Protein AF-A0A7Z8L4L1-F1 (afdb_monomer_lite)

Radius of gyration: 17.33 Å; chains: 1; bounding box: 32×32×70 Å

Secondary structure (DSSP, 8-state):
----TTHHHHHHHHHT-S---HHHHHHHHHHHHHTT-HHHHHHHHHHHHTTHHHHHHS---HHHHHHHHHHHHHTTSS-HHHHHHHHHT-SS-HHHHHHHHHHHHHTT-HHHHHHHHHHTTSTTSS-HHHHHHHHHHTT-SPP----------

pLDDT: mean 84.89, std 15.74, range [33.78, 97.69]

Foldseek 3Di:
DPPDPCLVVLLVVLVVDPDDDLLSLLSNLLSCVLVVNNVSNVVSLVVLLVCVVVVVPDPDDPSSLLSNLLSCVLVVNDDLCVNVPVQLPDDLPLVSLLSQLSSCVSSVNLVSNLVSLVSCCDPPNVCNVVSQVSCVVSVNHDDPPPPDDPPDD

Sequence (153 aa):
MFGLGARDAILRWLEARSDLSPALRLVRGALARHQGREDIAQRDFQACFQMMDILETERTSTETTVTARLAFFALDYLPWEVVWQPIQRLVGEECYRALAAMVAECLGRPVESAEAYRSLGQIGSGFVALGQRGLQRLGLGEEDTPPSEPLNL

Structure (mmCIF, N/CA/C/O backbone):
data_AF-A0A7Z8L4L1-F1
#
_entry.id   AF-A0A7Z8L4L1-F1
#
loop_
_atom_site.group_PDB
_atom_site.id
_atom_site.type_symbol
_atom_site.label_atom_id
_atom_site.label_alt_id
_atom_site.label_comp_id
_atom_site.label_asym_id
_atom_site.label_entity_id
_atom_site.label_seq_id
_atom_site.pdbx_PDB_ins_code
_atom_site.Cartn_x
_atom_site.Cartn_y
_atom_site.Cartn_z
_atom_site.occupancy
_atom_site.B_iso_or_equiv
_atom_site.auth_seq_id
_atom_site.auth_comp_id
_atom_site.auth_asym_id
_atom_site.auth_atom_id
_atom_site.pdbx_PDB_model_num
ATOM 1 N N . MET A 1 1 ? -10.850 -14.416 -17.232 1.00 33.78 1 MET A N 1
ATOM 2 C CA . MET A 1 1 ? -10.846 -14.008 -15.809 1.00 33.78 1 MET A CA 1
ATOM 3 C C . MET A 1 1 ? -9.585 -14.567 -15.147 1.00 33.78 1 MET A C 1
ATOM 5 O O . MET A 1 1 ? -9.642 -15.587 -14.481 1.00 33.78 1 MET A O 1
ATOM 9 N N . PHE A 1 2 ? -8.419 -13.964 -15.398 1.00 34.38 2 PHE A N 1
ATOM 10 C CA . PHE A 1 2 ? -7.134 -14.406 -14.831 1.00 34.38 2 PHE A CA 1
ATOM 11 C C . PHE A 1 2 ? -6.729 -13.451 -13.699 1.00 34.38 2 PHE A C 1
ATOM 13 O O . PHE A 1 2 ? -5.827 -12.634 -13.843 1.00 34.38 2 PHE A O 1
ATOM 20 N N . GLY A 1 3 ? -7.471 -13.489 -12.591 1.00 43.66 3 GLY A N 1
ATOM 21 C CA . GLY A 1 3 ? -7.260 -12.620 -11.432 1.00 43.66 3 GLY A CA 1
ATOM 22 C C . GLY A 1 3 ? -6.819 -13.431 -10.217 1.00 43.66 3 GLY A C 1
ATOM 23 O O . GLY A 1 3 ? -7.646 -14.059 -9.578 1.00 43.66 3 GLY A O 1
ATOM 24 N N . LEU A 1 4 ? -5.511 -13.448 -9.942 1.00 54.28 4 LEU A N 1
ATOM 25 C CA . LEU A 1 4 ? -4.858 -13.879 -8.693 1.00 54.28 4 LEU A CA 1
ATOM 26 C C . LEU A 1 4 ? -5.527 -15.014 -7.883 1.00 54.28 4 LEU A C 1
ATOM 28 O O . LEU A 1 4 ? -6.000 -14.793 -6.770 1.00 54.28 4 LEU A O 1
ATOM 32 N N . GLY A 1 5 ? -5.404 -16.263 -8.344 1.00 58.19 5 GLY A N 1
ATOM 33 C CA . GLY A 1 5 ? -5.775 -17.444 -7.539 1.00 58.19 5 GLY A CA 1
ATOM 34 C C . GLY A 1 5 ? -5.025 -17.574 -6.198 1.00 58.19 5 GLY A C 1
ATOM 35 O O . GLY A 1 5 ? -5.399 -18.379 -5.354 1.00 58.19 5 GLY A O 1
ATOM 36 N N . ALA A 1 6 ? -3.981 -16.767 -5.971 1.00 73.00 6 ALA A N 1
ATOM 37 C CA . ALA A 1 6 ? -3.222 -16.744 -4.725 1.00 73.00 6 ALA A CA 1
ATOM 38 C C . ALA A 1 6 ? -3.718 -15.713 -3.691 1.00 73.00 6 ALA A C 1
ATOM 40 O O . ALA A 1 6 ? -3.271 -15.794 -2.552 1.00 73.00 6 ALA A O 1
ATOM 41 N N . ARG A 1 7 ? -4.617 -14.765 -4.022 1.00 81.81 7 ARG A N 1
ATOM 42 C CA . ARG A 1 7 ? -5.065 -13.715 -3.071 1.00 81.81 7 ARG A CA 1
ATOM 43 C C . ARG A 1 7 ? -5.657 -14.313 -1.792 1.00 81.81 7 ARG A C 1
ATOM 45 O O . ARG A 1 7 ? -5.235 -13.942 -0.701 1.00 81.81 7 ARG A O 1
ATOM 52 N N . ASP A 1 8 ? -6.537 -15.301 -1.929 1.00 84.00 8 ASP A N 1
ATOM 53 C CA . ASP A 1 8 ? -7.152 -16.002 -0.792 1.00 84.00 8 ASP A CA 1
ATOM 54 C C . ASP A 1 8 ? -6.135 -16.815 0.013 1.00 84.00 8 ASP A C 1
ATOM 56 O O . ASP A 1 8 ? -6.234 -16.941 1.233 1.00 84.00 8 ASP A O 1
ATOM 60 N N . ALA A 1 9 ? -5.147 -17.403 -0.664 1.00 86.19 9 ALA A N 1
ATOM 61 C CA . ALA A 1 9 ? -4.074 -18.136 -0.001 1.00 86.19 9 ALA A CA 1
ATOM 62 C C . ALA A 1 9 ? -3.162 -17.187 0.792 1.00 86.19 9 ALA A C 1
ATOM 64 O O . ALA A 1 9 ? -2.823 -17.482 1.935 1.00 86.19 9 ALA A O 1
ATOM 65 N N . ILE A 1 10 ? -2.824 -16.030 0.216 1.00 88.56 10 ILE A N 1
ATOM 66 C CA . ILE A 1 10 ? -2.016 -14.989 0.857 1.00 88.56 10 ILE A CA 1
ATOM 67 C C . ILE A 1 10 ? -2.765 -14.397 2.048 1.00 88.56 10 ILE A C 1
ATOM 69 O O . ILE A 1 10 ? -2.175 -14.278 3.117 1.00 88.56 10 ILE A O 1
ATOM 73 N N . LEU A 1 11 ? -4.055 -14.074 1.904 1.00 89.88 11 LEU A N 1
ATOM 74 C CA . LEU A 1 11 ? -4.840 -13.541 3.014 1.00 89.88 11 LEU A CA 1
ATOM 75 C C . LEU A 1 11 ? -4.890 -14.538 4.175 1.00 89.88 11 LEU A C 1
ATOM 77 O O . LEU A 1 11 ? -4.536 -14.176 5.292 1.00 89.88 11 LEU A O 1
ATOM 81 N N . ARG A 1 12 ? -5.223 -15.808 3.907 1.00 89.38 12 ARG A N 1
ATOM 82 C CA . ARG A 1 12 ? -5.230 -16.857 4.942 1.00 89.38 12 ARG A CA 1
ATOM 83 C C . ARG A 1 12 ? -3.868 -17.026 5.609 1.00 89.38 12 ARG A C 1
ATOM 85 O O . ARG A 1 12 ? -3.794 -17.195 6.823 1.00 89.38 12 ARG A O 1
ATOM 92 N N . TRP A 1 13 ? -2.788 -16.960 4.833 1.00 92.88 13 TRP A N 1
ATOM 93 C CA . TRP A 1 13 ? -1.433 -17.005 5.376 1.00 92.88 13 TRP A CA 1
ATOM 94 C C . TRP A 1 13 ? -1.136 -15.805 6.289 1.00 92.88 13 TRP A C 1
ATOM 96 O O . TRP A 1 13 ? -0.568 -15.991 7.362 1.00 92.88 13 TRP A O 1
ATOM 106 N N . LEU A 1 14 ? -1.553 -14.593 5.913 1.00 92.94 14 LEU A N 1
ATOM 107 C CA . LEU A 1 14 ? -1.396 -13.386 6.734 1.00 92.94 14 LEU A CA 1
ATOM 108 C C . LEU A 1 14 ? -2.246 -13.430 8.013 1.00 92.94 14 LEU A C 1
ATOM 110 O O . LEU A 1 14 ? -1.824 -12.922 9.048 1.00 92.94 14 LEU A O 1
ATOM 114 N N . GLU A 1 15 ? -3.434 -14.029 7.964 1.00 90.75 15 GLU A N 1
ATOM 115 C CA . GLU A 1 15 ? -4.309 -14.200 9.131 1.00 90.75 15 GLU A CA 1
ATOM 116 C C . GLU A 1 15 ? -3.772 -15.213 10.141 1.00 90.75 15 GLU A C 1
ATOM 118 O O . GLU A 1 15 ? -3.978 -15.048 11.341 1.00 90.75 15 GLU A O 1
ATOM 123 N N . ALA A 1 16 ? -3.041 -16.227 9.677 1.00 91.06 16 ALA A N 1
ATOM 124 C CA . ALA A 1 16 ? -2.416 -17.222 10.544 1.00 91.06 16 ALA A CA 1
ATOM 125 C C . ALA A 1 16 ? -1.214 -16.677 11.343 1.00 91.06 16 ALA A C 1
ATOM 127 O O . ALA A 1 16 ? -0.669 -17.381 12.194 1.00 91.06 16 ALA A O 1
ATOM 128 N N . ARG A 1 17 ? -0.771 -15.442 11.075 1.00 91.12 17 ARG A N 1
ATOM 129 C CA . ARG A 1 17 ? 0.376 -14.818 11.743 1.00 91.12 17 ARG A CA 1
ATOM 130 C C . ARG A 1 17 ? -0.078 -13.920 12.891 1.00 91.12 17 ARG A C 1
ATOM 132 O O . ARG A 1 17 ? -0.937 -13.060 12.719 1.00 91.12 17 ARG A O 1
ATOM 139 N N . SER A 1 18 ? 0.561 -14.085 14.046 1.00 83.75 18 SER A N 1
ATOM 140 C CA . SER A 1 18 ? 0.333 -13.256 15.236 1.00 83.75 18 SER A CA 1
ATOM 141 C C . SER A 1 18 ? 1.041 -11.903 15.167 1.00 83.75 18 SER A C 1
ATOM 143 O O . SER A 1 18 ? 0.508 -10.914 15.664 1.00 83.75 18 SER A O 1
ATOM 145 N N . ASP A 1 19 ? 2.212 -11.856 14.528 1.00 88.38 19 ASP A N 1
ATOM 146 C CA . ASP A 1 19 ? 3.015 -10.645 14.393 1.00 88.38 19 ASP A CA 1
ATOM 147 C C . ASP A 1 19 ? 3.289 -10.325 12.918 1.00 88.38 19 ASP A C 1
ATOM 149 O O . ASP A 1 19 ? 3.895 -11.106 12.169 1.00 88.38 19 ASP A O 1
ATOM 153 N N . LEU A 1 20 ? 2.763 -9.179 12.494 1.00 91.69 20 LEU A N 1
ATOM 154 C CA . LEU A 1 20 ? 2.855 -8.664 11.136 1.00 91.69 20 LEU A CA 1
ATOM 155 C C . LEU A 1 20 ? 3.556 -7.312 11.175 1.00 91.69 20 LEU A C 1
ATOM 157 O O . LEU A 1 20 ? 3.134 -6.417 11.918 1.00 91.69 20 LEU A O 1
ATOM 161 N N . SER A 1 21 ? 4.556 -7.158 10.304 1.00 90.88 21 SER A N 1
ATOM 162 C CA . SER A 1 21 ? 5.163 -5.856 10.040 1.00 90.88 21 SER A CA 1
ATOM 163 C C . SER A 1 21 ? 4.116 -4.874 9.488 1.00 90.88 21 SER A C 1
ATOM 16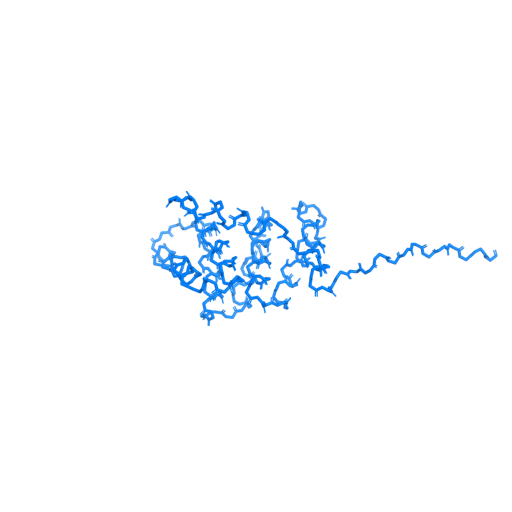5 O O . SER A 1 21 ? 3.076 -5.308 8.969 1.00 90.88 21 SER A O 1
ATOM 167 N N . PRO A 1 22 ? 4.375 -3.557 9.552 1.00 91.38 22 PRO A N 1
ATOM 168 C CA . PRO A 1 22 ? 3.474 -2.546 9.004 1.00 91.38 22 PRO A CA 1
ATOM 169 C C . PRO A 1 22 ? 3.106 -2.806 7.538 1.00 91.38 22 PRO A C 1
ATOM 171 O O . PRO A 1 22 ? 1.931 -2.738 7.176 1.00 91.38 22 PRO A O 1
ATO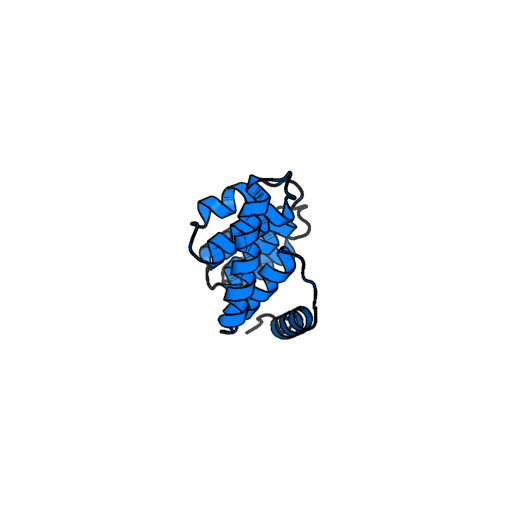M 174 N N . ALA A 1 23 ? 4.077 -3.195 6.703 1.00 92.25 23 ALA A N 1
ATOM 175 C CA . ALA A 1 23 ? 3.812 -3.498 5.300 1.00 92.25 23 ALA A CA 1
ATOM 176 C C . ALA A 1 23 ? 2.870 -4.695 5.146 1.00 92.25 23 ALA A C 1
ATOM 178 O O . ALA A 1 23 ? 1.917 -4.633 4.373 1.00 92.25 23 ALA A O 1
ATOM 179 N N . LEU A 1 24 ? 3.073 -5.767 5.918 1.00 93.94 24 LEU A N 1
ATOM 180 C CA . LEU A 1 24 ? 2.210 -6.947 5.849 1.00 93.94 24 LEU A CA 1
ATOM 181 C C . LEU A 1 24 ? 0.793 -6.680 6.373 1.00 93.94 24 LEU A C 1
ATOM 183 O O . LEU A 1 24 ? -0.160 -7.236 5.826 1.00 93.94 24 LEU A O 1
ATOM 187 N N . ARG A 1 25 ? 0.637 -5.816 7.385 1.00 94.81 25 ARG A N 1
ATOM 188 C CA . ARG A 1 25 ? -0.684 -5.342 7.838 1.00 94.81 25 ARG A CA 1
ATOM 189 C C . ARG A 1 25 ? -1.395 -4.581 6.731 1.00 94.81 25 ARG A C 1
ATOM 191 O O . ARG A 1 25 ? -2.547 -4.879 6.443 1.00 94.81 25 ARG A O 1
ATOM 198 N N . LEU A 1 26 ? -0.693 -3.677 6.051 1.00 94.88 26 LEU A N 1
ATOM 199 C CA . LEU A 1 26 ? -1.251 -2.929 4.929 1.00 94.88 26 LEU A CA 1
ATOM 200 C C . LEU A 1 26 ? -1.713 -3.860 3.794 1.00 94.88 26 LEU A C 1
ATOM 202 O O . LEU A 1 26 ? -2.814 -3.692 3.272 1.00 94.88 26 LEU A O 1
ATOM 206 N N . VAL A 1 27 ? -0.913 -4.878 3.448 1.00 94.50 27 VAL A N 1
ATOM 207 C CA . VAL A 1 27 ? -1.306 -5.899 2.460 1.00 94.50 27 VAL A CA 1
ATOM 208 C C . VAL A 1 27 ? -2.543 -6.666 2.917 1.00 94.50 27 VAL A C 1
ATOM 210 O O . VAL A 1 27 ? -3.477 -6.833 2.131 1.00 94.50 27 VAL A O 1
ATOM 213 N N . ARG A 1 28 ? -2.571 -7.125 4.175 1.00 95.75 28 ARG A N 1
ATOM 214 C CA . ARG A 1 28 ? -3.713 -7.863 4.726 1.00 95.75 28 ARG A CA 1
ATOM 215 C C . ARG A 1 28 ? -4.980 -7.016 4.682 1.00 95.75 28 ARG A C 1
ATOM 217 O O . ARG A 1 28 ? -5.996 -7.500 4.192 1.00 95.75 28 ARG A O 1
ATOM 224 N N . GLY A 1 29 ? -4.899 -5.756 5.103 1.00 96.00 29 GLY A N 1
ATOM 225 C CA . GLY A 1 29 ? -6.031 -4.840 5.091 1.00 96.00 29 GLY A CA 1
ATOM 226 C C . GLY A 1 29 ? -6.553 -4.559 3.681 1.00 96.00 29 GLY A C 1
ATOM 227 O O . GLY A 1 29 ? -7.757 -4.630 3.441 1.00 96.00 29 GLY A O 1
ATOM 228 N N . ALA A 1 30 ? -5.655 -4.332 2.718 1.00 95.56 30 ALA A N 1
ATOM 229 C CA . ALA A 1 30 ? -6.024 -4.117 1.320 1.00 95.56 30 ALA A CA 1
ATOM 230 C C . ALA A 1 30 ? -6.724 -5.344 0.714 1.00 95.56 30 ALA A C 1
ATOM 232 O O . ALA A 1 30 ? -7.792 -5.216 0.112 1.00 95.56 30 ALA A O 1
ATOM 233 N N . LEU A 1 31 ? -6.173 -6.544 0.925 1.00 94.69 31 LEU A N 1
ATOM 234 C CA . LEU A 1 31 ? -6.788 -7.796 0.476 1.00 94.69 31 LEU A CA 1
ATOM 235 C C . LEU A 1 31 ? -8.135 -8.058 1.159 1.00 94.69 31 LEU A C 1
ATOM 237 O O . LEU A 1 31 ? -9.082 -8.468 0.494 1.00 94.69 31 LEU A O 1
ATOM 241 N N . ALA A 1 32 ? -8.235 -7.802 2.464 1.00 94.62 32 ALA A N 1
ATOM 242 C CA . ALA A 1 32 ? -9.471 -7.966 3.217 1.00 94.62 32 ALA A CA 1
ATOM 243 C C . ALA A 1 32 ? -10.577 -7.048 2.680 1.00 94.62 32 ALA A C 1
ATOM 245 O O . ALA A 1 32 ? -11.676 -7.529 2.401 1.00 94.62 32 ALA A O 1
ATOM 246 N N . ARG A 1 33 ? -10.280 -5.762 2.439 1.00 94.62 33 ARG A N 1
ATOM 247 C CA . ARG A 1 33 ? -11.254 -4.820 1.863 1.00 94.62 33 ARG A CA 1
ATOM 248 C C . ARG A 1 33 ? -11.685 -5.231 0.460 1.00 94.62 33 ARG A C 1
ATOM 250 O O . ARG A 1 33 ? -12.875 -5.219 0.166 1.00 94.62 33 ARG A O 1
ATOM 257 N N . HIS A 1 34 ? -10.746 -5.681 -0.373 1.00 92.94 34 HIS A N 1
ATOM 258 C CA . HIS A 1 34 ? -11.059 -6.215 -1.702 1.00 92.94 34 HIS A CA 1
ATOM 259 C C . HIS A 1 34 ? -12.051 -7.393 -1.654 1.00 92.94 34 HIS A C 1
ATOM 261 O O . HIS A 1 34 ? -12.836 -7.583 -2.579 1.00 92.94 34 HIS A O 1
ATOM 267 N N . GLN A 1 35 ? -12.035 -8.173 -0.569 1.00 92.12 35 GLN A N 1
ATOM 268 C CA . GLN A 1 35 ? -12.942 -9.300 -0.327 1.00 92.12 35 GLN A CA 1
ATOM 269 C C . GLN A 1 35 ? -14.196 -8.928 0.483 1.00 92.12 35 GLN A C 1
ATOM 271 O O . GLN A 1 35 ? -14.946 -9.815 0.887 1.00 92.12 35 GLN A O 1
ATOM 276 N N . GLY A 1 36 ? -14.429 -7.640 0.756 1.00 91.88 36 GLY A N 1
ATOM 277 C CA . GLY A 1 36 ? -15.569 -7.164 1.545 1.00 91.88 36 GLY A CA 1
ATOM 278 C C . GLY A 1 36 ? -15.457 -7.406 3.057 1.00 91.88 36 GLY A C 1
ATOM 279 O O . GLY A 1 36 ? -16.449 -7.276 3.771 1.00 91.88 36 GLY A O 1
ATOM 280 N N . ARG A 1 37 ? -14.269 -7.755 3.569 1.00 93.50 37 ARG A N 1
ATOM 281 C CA . ARG A 1 37 ? -13.994 -7.996 5.000 1.00 93.50 37 ARG A CA 1
ATOM 282 C C . ARG A 1 37 ? -13.532 -6.708 5.680 1.00 93.50 37 ARG A C 1
ATOM 284 O O . ARG A 1 37 ? -12.358 -6.527 6.011 1.00 93.50 37 ARG A O 1
ATOM 291 N N . GLU A 1 38 ? -14.478 -5.789 5.816 1.00 94.06 38 GLU A N 1
ATOM 292 C CA . GLU A 1 38 ? -14.223 -4.403 6.210 1.00 94.06 38 GLU A CA 1
ATOM 293 C C . GLU A 1 38 ? -13.700 -4.257 7.648 1.00 94.06 38 GLU A C 1
ATOM 295 O O . GLU A 1 38 ? -12.870 -3.398 7.929 1.00 94.06 38 GLU A O 1
ATOM 300 N N . ASP A 1 39 ? -14.115 -5.138 8.558 1.00 94.38 39 ASP A N 1
ATOM 301 C CA . ASP A 1 39 ? -13.676 -5.147 9.955 1.00 94.38 39 ASP A CA 1
ATOM 302 C C . ASP A 1 39 ? -12.163 -5.394 10.099 1.00 94.38 39 ASP A C 1
ATOM 304 O O . ASP A 1 39 ? -11.488 -4.756 10.913 1.00 94.38 39 ASP A O 1
ATOM 308 N N . ILE A 1 40 ? -11.620 -6.299 9.283 1.00 93.38 40 ILE A N 1
ATOM 309 C CA . ILE A 1 40 ? -10.189 -6.621 9.253 1.00 93.38 40 ILE A CA 1
ATOM 310 C C . ILE A 1 40 ? -9.413 -5.507 8.572 1.00 93.38 40 ILE A C 1
ATOM 312 O O . ILE A 1 40 ? -8.390 -5.068 9.099 1.00 93.38 40 ILE A O 1
ATOM 316 N N . ALA A 1 41 ? -9.923 -5.027 7.436 1.00 95.38 41 ALA A N 1
ATOM 317 C CA . ALA A 1 41 ? -9.327 -3.918 6.711 1.00 95.38 41 ALA A CA 1
ATOM 318 C C . ALA A 1 41 ? -9.160 -2.690 7.604 1.00 95.38 41 ALA A C 1
ATOM 320 O O . ALA A 1 41 ? -8.053 -2.172 7.754 1.00 95.38 41 ALA A O 1
ATOM 321 N N . GLN A 1 42 ? -10.242 -2.284 8.267 1.00 95.44 42 GLN A N 1
ATOM 322 C CA . GLN A 1 42 ? -10.249 -1.118 9.133 1.00 95.44 42 GLN A CA 1
ATOM 323 C C . GLN A 1 42 ? -9.271 -1.268 10.299 1.00 95.44 42 GLN A C 1
ATOM 325 O O . GLN A 1 42 ? -8.519 -0.338 10.583 1.00 95.44 42 GLN A O 1
ATOM 330 N N . ARG A 1 43 ? -9.227 -2.441 10.945 1.00 94.94 43 ARG A N 1
ATOM 331 C CA . ARG A 1 43 ? -8.289 -2.714 12.044 1.00 94.94 43 ARG A CA 1
ATOM 332 C C . ARG A 1 43 ? -6.833 -2.565 11.605 1.00 94.94 43 ARG A C 1
ATOM 334 O O . ARG A 1 43 ? -6.036 -1.973 12.330 1.00 94.94 43 ARG A O 1
ATOM 341 N N . ASP A 1 44 ? -6.484 -3.103 10.441 1.00 95.19 44 ASP A N 1
ATOM 342 C CA . ASP A 1 44 ? -5.111 -3.055 9.940 1.00 95.19 44 ASP A CA 1
ATOM 343 C C . ASP A 1 44 ? -4.705 -1.654 9.498 1.00 95.19 44 ASP A C 1
ATOM 345 O O . ASP A 1 44 ? -3.625 -1.187 9.863 1.00 95.19 44 ASP A O 1
ATOM 349 N N . PHE A 1 45 ? -5.579 -0.953 8.774 1.00 95.25 45 PHE A N 1
ATOM 350 C CA . PHE A 1 45 ? -5.306 0.421 8.370 1.00 95.25 45 PHE A CA 1
ATOM 351 C C . PHE A 1 45 ? -5.215 1.358 9.572 1.00 95.25 45 PHE A C 1
ATOM 353 O O . PHE A 1 45 ? -4.317 2.193 9.611 1.00 95.25 45 PHE A O 1
ATOM 360 N N . GLN A 1 46 ? -6.067 1.191 10.588 1.00 93.69 46 GLN A N 1
ATOM 361 C CA . GLN A 1 46 ? -5.971 1.963 11.830 1.00 93.69 46 GLN A CA 1
ATOM 362 C C . GLN A 1 46 ? -4.666 1.688 12.582 1.00 93.69 46 GLN A C 1
ATOM 364 O O . GLN A 1 46 ? -4.043 2.628 13.066 1.00 93.69 46 GLN A O 1
ATOM 369 N N . ALA A 1 47 ? -4.213 0.433 12.640 1.00 91.94 47 ALA A N 1
ATOM 370 C CA . ALA A 1 47 ? -2.933 0.101 13.262 1.00 91.94 47 ALA A CA 1
ATOM 371 C C . ALA A 1 47 ? -1.753 0.768 12.535 1.00 91.94 47 ALA A C 1
ATOM 373 O O . ALA A 1 47 ? -0.855 1.291 13.186 1.00 91.94 47 ALA A O 1
ATOM 374 N N . CYS A 1 48 ? -1.757 0.789 11.198 1.00 91.44 48 CYS A N 1
ATOM 375 C CA . CYS A 1 48 ? -0.744 1.502 10.412 1.00 91.44 48 CYS A CA 1
ATOM 376 C C . CYS A 1 48 ? -0.861 3.030 10.547 1.00 91.44 48 CYS A C 1
ATOM 378 O O . CYS A 1 48 ? 0.153 3.718 10.593 1.00 91.44 48 CYS A O 1
ATOM 380 N N . PHE A 1 49 ? -2.079 3.565 10.646 1.00 87.38 49 PHE A N 1
ATOM 381 C CA . PHE A 1 49 ? -2.340 4.989 10.875 1.00 87.38 49 PHE A CA 1
ATOM 382 C C . PHE A 1 49 ? -1.772 5.464 12.219 1.00 87.38 49 PHE A C 1
ATOM 384 O O . PHE A 1 49 ? -1.097 6.488 12.272 1.00 87.38 49 PHE A O 1
ATOM 391 N N . GLN A 1 50 ? -1.972 4.688 13.289 1.00 87.75 50 GLN A N 1
ATOM 392 C CA . GLN A 1 50 ? -1.476 4.995 14.638 1.00 87.75 50 GLN A CA 1
ATOM 393 C C . GLN A 1 50 ? 0.058 5.041 14.729 1.00 87.75 50 GLN A C 1
ATOM 395 O O . GLN A 1 50 ? 0.604 5.576 15.688 1.00 87.75 50 GLN A O 1
ATOM 400 N N . MET A 1 51 ? 0.777 4.533 13.722 1.00 82.31 51 MET A N 1
ATOM 401 C CA . MET A 1 51 ? 2.237 4.655 13.655 1.00 82.31 51 MET A CA 1
ATOM 402 C C . MET A 1 51 ? 2.704 6.081 13.320 1.00 82.31 51 MET A C 1
ATOM 404 O O . MET A 1 51 ? 3.901 6.350 13.386 1.00 82.31 51 MET A O 1
ATOM 408 N N . MET A 1 52 ? 1.799 7.012 13.000 1.00 72.44 52 MET A N 1
ATOM 409 C CA . MET A 1 52 ? 2.139 8.434 12.862 1.00 72.44 52 MET A CA 1
ATOM 410 C C . MET A 1 52 ? 2.672 9.060 14.137 1.00 72.44 52 MET A C 1
ATOM 412 O O . MET A 1 52 ? 3.616 9.841 14.064 1.00 72.44 52 MET A O 1
ATOM 416 N N . ASP A 1 53 ? 2.149 8.662 15.293 1.00 66.56 53 ASP A N 1
ATOM 417 C CA . ASP A 1 53 ? 2.641 9.175 16.573 1.00 66.56 53 ASP A CA 1
ATOM 418 C C . ASP A 1 53 ? 4.130 8.813 16.764 1.00 66.56 53 ASP A C 1
ATOM 420 O O . ASP A 1 53 ? 4.902 9.568 17.356 1.00 66.56 53 ASP A O 1
ATOM 424 N N . ILE A 1 54 ? 4.563 7.689 16.175 1.00 66.56 54 ILE A N 1
ATOM 425 C CA . ILE A 1 54 ? 5.961 7.231 16.137 1.00 66.56 54 ILE A CA 1
ATOM 426 C C . ILE A 1 54 ? 6.772 8.025 15.093 1.00 66.56 54 ILE A C 1
ATOM 428 O O . ILE A 1 54 ? 7.945 8.327 15.314 1.00 66.56 54 ILE A O 1
ATOM 432 N N . LEU A 1 55 ? 6.156 8.404 13.966 1.00 65.50 55 LEU A N 1
ATOM 433 C CA . LEU A 1 55 ? 6.788 9.221 12.918 1.00 65.50 55 LEU A CA 1
ATOM 434 C C . LEU A 1 55 ? 7.150 10.630 13.402 1.00 65.50 55 LEU A C 1
ATOM 436 O O . LEU A 1 55 ? 8.164 11.183 12.982 1.00 65.50 55 LEU A O 1
ATOM 440 N N . GLU A 1 56 ? 6.339 11.209 14.287 1.00 59.00 56 GLU A N 1
ATOM 441 C CA . GLU A 1 56 ? 6.577 12.550 14.833 1.00 59.00 56 GLU A CA 1
ATOM 442 C C . GLU A 1 56 ? 7.635 12.577 15.946 1.00 59.00 56 GLU A C 1
ATOM 444 O O . GLU A 1 56 ? 8.212 13.630 16.224 1.00 59.00 56 GLU A O 1
ATOM 449 N N . THR A 1 57 ? 7.918 11.431 16.573 1.00 58.75 57 THR A N 1
ATOM 450 C CA . THR A 1 57 ? 8.730 11.355 17.797 1.00 58.75 57 THR A CA 1
ATOM 451 C C . THR A 1 57 ? 10.069 10.629 17.630 1.00 58.75 57 THR A C 1
ATOM 453 O O . THR A 1 57 ? 10.996 10.907 18.394 1.00 58.75 57 THR A O 1
ATOM 456 N N . GLU A 1 58 ? 10.240 9.771 16.616 1.00 58.19 58 GLU A N 1
ATOM 457 C CA . GLU A 1 58 ? 11.458 8.968 16.416 1.00 58.19 58 GLU A CA 1
ATOM 458 C C . GLU A 1 58 ? 12.035 9.046 14.988 1.00 58.19 58 GLU A C 1
ATOM 460 O O . GLU A 1 58 ? 11.329 9.319 14.018 1.00 58.19 58 GLU A O 1
ATOM 465 N N . ARG A 1 59 ? 13.341 8.738 14.832 1.00 58.28 59 ARG A N 1
ATOM 466 C CA . ARG A 1 59 ? 13.965 8.447 13.521 1.00 58.28 59 ARG A CA 1
ATOM 467 C C . ARG A 1 59 ? 13.303 7.201 12.934 1.00 58.28 59 ARG A C 1
ATOM 469 O O . ARG A 1 59 ? 13.707 6.075 13.210 1.00 58.28 59 ARG A O 1
ATOM 476 N N . THR A 1 60 ? 12.277 7.414 12.133 1.00 67.88 60 THR A N 1
ATOM 477 C CA . THR A 1 60 ? 11.400 6.358 11.637 1.00 67.88 60 THR A CA 1
ATOM 478 C C . THR A 1 60 ? 11.951 5.738 10.361 1.00 67.88 60 THR A C 1
ATOM 480 O O . THR A 1 60 ? 12.559 6.411 9.528 1.00 67.88 60 THR A O 1
ATOM 483 N N . SER A 1 61 ? 11.752 4.430 10.200 1.00 85.06 61 SER A N 1
ATOM 484 C CA . SER A 1 61 ? 12.167 3.722 8.990 1.00 85.06 61 SER A CA 1
ATOM 485 C C . SER A 1 61 ? 11.325 4.148 7.778 1.00 85.06 61 SER A C 1
ATOM 487 O O . SER A 1 61 ? 10.165 4.567 7.903 1.00 8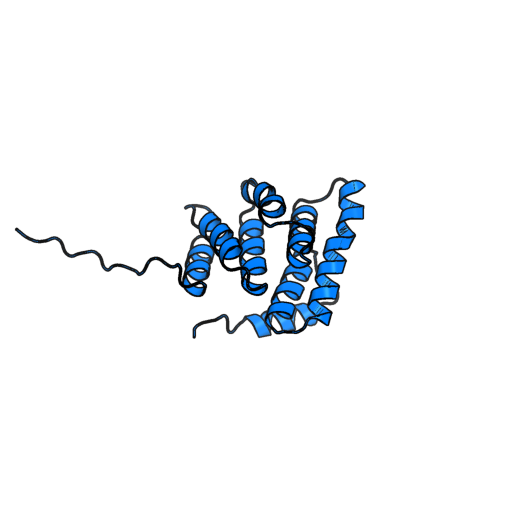5.06 61 SER A O 1
ATOM 489 N N . THR A 1 62 ? 11.898 4.003 6.579 1.00 88.69 62 THR A N 1
ATOM 490 C CA . THR A 1 62 ? 11.183 4.230 5.314 1.00 88.69 62 THR A CA 1
ATOM 491 C C . THR A 1 62 ? 9.928 3.359 5.226 1.00 88.69 62 THR A C 1
ATOM 493 O O . THR A 1 62 ? 8.874 3.863 4.844 1.00 88.69 62 THR A O 1
ATOM 496 N N . GLU A 1 63 ? 10.003 2.091 5.653 1.00 89.44 63 GLU A N 1
ATOM 497 C CA . GLU A 1 63 ? 8.858 1.170 5.687 1.00 89.44 63 GLU A CA 1
ATOM 498 C C . GLU A 1 63 ? 7.697 1.751 6.503 1.00 89.44 63 GLU A C 1
ATOM 500 O O . GLU A 1 63 ? 6.580 1.855 5.992 1.00 89.44 63 GLU A O 1
ATOM 505 N N . THR A 1 64 ? 7.945 2.181 7.744 1.00 88.88 64 THR A N 1
ATOM 506 C CA . THR A 1 64 ? 6.902 2.745 8.615 1.00 88.88 64 THR A CA 1
ATOM 507 C C . THR A 1 64 ? 6.297 4.006 8.005 1.00 88.88 64 THR A C 1
ATOM 509 O O . THR A 1 64 ? 5.079 4.166 7.981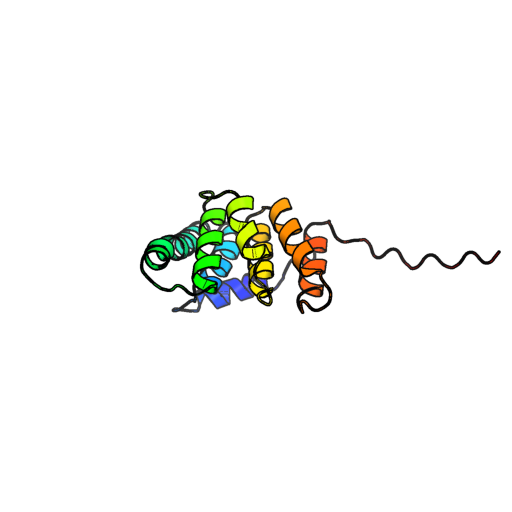 1.00 88.88 64 THR A O 1
ATOM 512 N N . THR A 1 65 ? 7.130 4.871 7.422 1.00 89.88 65 THR A N 1
ATOM 513 C CA . THR A 1 65 ? 6.665 6.111 6.784 1.00 89.88 65 THR A CA 1
ATOM 514 C C . THR A 1 65 ? 5.749 5.833 5.595 1.00 89.88 65 THR A C 1
ATOM 516 O O . THR A 1 65 ? 4.674 6.421 5.474 1.00 89.88 65 THR A O 1
ATOM 519 N N . VAL A 1 66 ? 6.168 4.941 4.697 1.00 92.00 66 VAL A N 1
ATOM 520 C CA . VAL A 1 66 ? 5.402 4.587 3.496 1.00 92.00 66 VAL A CA 1
ATOM 521 C C . VAL A 1 66 ? 4.090 3.906 3.876 1.00 92.00 66 VAL A C 1
ATOM 523 O O . VAL A 1 66 ? 3.037 4.240 3.335 1.00 92.00 66 VAL A O 1
ATOM 526 N N . THR A 1 67 ? 4.145 2.959 4.810 1.00 93.25 67 THR A N 1
ATOM 527 C CA . THR A 1 67 ? 2.977 2.165 5.210 1.00 93.25 67 THR A CA 1
ATOM 528 C C . THR A 1 67 ? 1.941 3.000 5.943 1.00 93.25 67 THR A C 1
ATOM 530 O O . THR A 1 67 ? 0.757 2.870 5.634 1.00 93.25 67 THR A O 1
ATOM 533 N N . ALA A 1 68 ? 2.369 3.916 6.815 1.00 92.38 68 ALA A N 1
ATOM 534 C CA . ALA A 1 68 ? 1.483 4.908 7.407 1.00 92.38 68 ALA A CA 1
ATOM 535 C C . ALA A 1 68 ? 0.813 5.736 6.305 1.00 92.38 68 ALA A C 1
ATOM 537 O O . ALA A 1 68 ? -0.407 5.709 6.193 1.00 92.38 68 ALA A O 1
ATOM 538 N N . ARG A 1 69 ? 1.576 6.380 5.407 1.00 93.00 69 ARG A N 1
ATOM 539 C CA . ARG A 1 69 ? 1.013 7.205 4.316 1.00 93.00 69 ARG A CA 1
ATOM 540 C C . ARG A 1 69 ? -0.010 6.456 3.458 1.00 93.00 69 ARG A C 1
ATOM 542 O O . ARG A 1 69 ? -1.067 7.001 3.151 1.00 93.00 69 ARG A O 1
ATOM 549 N N . LEU A 1 70 ? 0.270 5.208 3.094 1.00 95.88 70 LEU A N 1
ATOM 550 C CA . LEU A 1 70 ? -0.676 4.387 2.338 1.00 95.88 70 LEU A CA 1
ATOM 551 C C . LEU A 1 70 ? -1.915 4.005 3.158 1.00 95.88 70 LEU A C 1
ATOM 553 O O . LEU A 1 70 ? -2.993 3.893 2.583 1.00 95.88 70 LEU A O 1
ATOM 557 N N . ALA A 1 71 ? -1.804 3.855 4.480 1.00 95.06 71 ALA A N 1
ATOM 558 C CA . ALA A 1 71 ? -2.966 3.686 5.349 1.00 95.06 71 ALA A CA 1
ATOM 559 C C . ALA A 1 71 ? -3.835 4.954 5.408 1.00 95.06 71 ALA A C 1
ATOM 561 O O . ALA A 1 71 ? -5.057 4.838 5.390 1.00 95.06 71 ALA A O 1
ATOM 562 N N . PHE A 1 72 ? -3.244 6.158 5.384 1.00 93.81 72 PHE A N 1
ATOM 563 C CA . PHE A 1 72 ? -4.014 7.407 5.244 1.00 93.81 72 PHE A CA 1
ATOM 564 C C . PHE A 1 72 ? -4.791 7.453 3.934 1.00 93.81 72 PHE A C 1
ATOM 566 O O . PHE A 1 72 ? -5.958 7.834 3.937 1.00 93.81 72 PHE A O 1
ATOM 573 N N . PHE A 1 73 ? -4.158 7.053 2.830 1.00 96.38 73 PHE A N 1
ATOM 574 C CA . PHE A 1 73 ? -4.846 6.933 1.548 1.00 96.38 73 PHE A CA 1
ATOM 575 C C . PHE A 1 73 ? -5.971 5.892 1.612 1.00 96.38 73 PHE A C 1
ATOM 577 O O . PHE A 1 73 ? -7.089 6.165 1.192 1.00 96.38 73 PHE A O 1
ATOM 584 N N . ALA A 1 74 ? -5.710 4.718 2.195 1.00 95.38 74 ALA A N 1
ATOM 585 C CA . ALA A 1 74 ? -6.705 3.656 2.327 1.00 95.38 74 ALA A CA 1
ATOM 586 C C . ALA A 1 74 ? -7.906 4.050 3.200 1.00 95.38 74 ALA A C 1
ATOM 588 O O . ALA A 1 74 ? -8.995 3.515 3.017 1.00 95.38 74 ALA A O 1
ATOM 589 N N . LEU A 1 75 ? -7.719 4.960 4.152 1.00 95.00 75 LEU A N 1
ATOM 590 C CA . LEU A 1 75 ? -8.771 5.491 5.022 1.00 95.00 75 LEU A CA 1
ATOM 591 C C . LEU A 1 75 ? -9.386 6.800 4.496 1.00 95.00 75 LEU A C 1
ATOM 593 O O . LEU A 1 75 ? -10.145 7.436 5.221 1.00 95.00 75 LEU A O 1
ATOM 597 N N . ASP A 1 76 ? -9.050 7.207 3.267 1.00 95.19 76 ASP A N 1
ATOM 598 C CA . ASP A 1 76 ? -9.511 8.442 2.622 1.00 95.19 76 ASP A CA 1
ATOM 599 C C . ASP A 1 76 ? -9.176 9.736 3.410 1.00 95.19 76 ASP A C 1
ATOM 601 O O . ASP A 1 76 ? -9.823 10.769 3.241 1.00 95.19 76 ASP A O 1
ATOM 605 N N . TYR A 1 77 ? -8.133 9.719 4.253 1.00 94.06 77 TYR A N 1
ATOM 606 C CA . TYR A 1 77 ? -7.661 10.904 4.988 1.00 94.06 77 TYR A CA 1
ATOM 607 C C . TYR A 1 77 ? -6.712 11.790 4.176 1.00 94.06 77 TYR A C 1
ATOM 609 O O . TYR A 1 77 ? -6.650 12.996 4.415 1.00 94.06 77 TYR A O 1
ATOM 617 N N . LEU A 1 78 ? -5.939 11.207 3.253 1.00 93.50 78 LEU A N 1
ATOM 618 C CA . LEU A 1 78 ? -5.026 11.949 2.381 1.00 93.50 78 LEU A CA 1
ATOM 619 C C . LEU A 1 78 ? -5.283 11.613 0.910 1.00 93.50 78 LEU A C 1
ATOM 621 O O . LEU A 1 78 ? -5.461 10.437 0.582 1.00 93.50 78 LEU A O 1
ATOM 625 N N . PRO A 1 79 ? -5.242 12.617 0.016 1.00 96.38 79 PRO A N 1
ATOM 626 C CA . PRO A 1 79 ? -5.348 12.380 -1.414 1.00 96.38 79 PRO A CA 1
ATOM 627 C C . PRO A 1 79 ? -4.101 11.658 -1.938 1.00 96.38 79 PRO A C 1
ATOM 629 O O . PRO A 1 79 ? -3.002 11.776 -1.377 1.00 96.38 79 PRO A O 1
ATOM 632 N N . TRP A 1 80 ? -4.276 10.926 -3.039 1.00 97.06 80 TRP A N 1
ATOM 633 C CA . TRP A 1 80 ? -3.234 10.101 -3.646 1.00 97.06 80 TRP A CA 1
ATOM 634 C C . TRP A 1 80 ? -1.957 10.888 -3.933 1.00 97.06 80 TRP A C 1
ATOM 636 O O . TRP A 1 80 ? -0.874 10.429 -3.595 1.00 97.06 80 TRP A O 1
ATOM 646 N N . GLU A 1 81 ? -2.058 12.104 -4.462 1.00 95.94 81 GLU A N 1
ATOM 647 C CA . GLU A 1 81 ? -0.912 12.916 -4.880 1.00 95.94 81 GLU A CA 1
ATOM 648 C C . GLU A 1 81 ? 0.015 13.255 -3.703 1.00 95.94 81 GLU A C 1
ATOM 650 O O . GLU A 1 81 ? 1.239 13.288 -3.853 1.00 95.94 81 GLU A O 1
ATOM 655 N N . VAL A 1 82 ? -0.557 13.463 -2.512 1.00 94.94 82 VAL A N 1
ATOM 656 C CA . VAL A 1 82 ? 0.191 13.753 -1.276 1.00 94.94 82 VAL A CA 1
ATOM 657 C C . VAL A 1 82 ? 0.910 12.505 -0.760 1.00 94.94 82 VAL A C 1
ATOM 659 O O . VAL A 1 82 ? 2.009 12.594 -0.201 1.00 94.94 82 VAL A O 1
ATOM 662 N N . VAL A 1 83 ? 0.304 11.334 -0.948 1.00 94.75 83 VAL A N 1
ATOM 663 C CA . VAL A 1 83 ? 0.855 10.042 -0.522 1.00 94.75 83 VAL A CA 1
ATOM 664 C C . VAL A 1 83 ? 1.896 9.523 -1.511 1.00 94.75 83 VAL A C 1
ATOM 666 O O . VAL A 1 83 ? 2.953 9.046 -1.098 1.00 94.75 83 VAL A O 1
ATOM 669 N N . TRP A 1 84 ? 1.625 9.653 -2.804 1.00 96.19 84 TRP A N 1
ATOM 670 C CA . TRP A 1 84 ? 2.386 9.051 -3.887 1.00 96.19 84 TRP A CA 1
ATOM 671 C C . TRP A 1 84 ? 3.675 9.797 -4.210 1.00 96.19 84 TRP A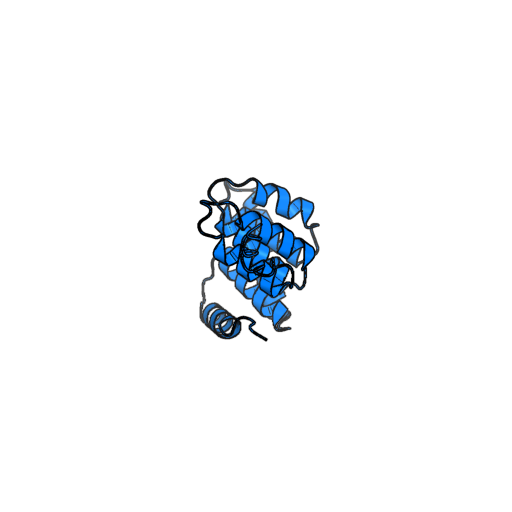 C 1
ATOM 673 O O . TRP A 1 84 ? 4.714 9.155 -4.361 1.00 96.19 84 TRP A O 1
ATOM 683 N N . GLN A 1 85 ? 3.659 11.135 -4.257 1.00 95.00 85 GLN A N 1
ATOM 684 C CA . GLN A 1 85 ? 4.847 11.907 -4.647 1.00 95.00 85 GLN A CA 1
ATOM 685 C C . GLN A 1 85 ? 6.110 11.558 -3.834 1.00 95.00 85 GLN A C 1
ATOM 687 O O . GLN A 1 85 ? 7.170 11.384 -4.441 1.00 95.00 85 GLN A O 1
ATOM 692 N N . PRO A 1 86 ? 6.057 11.430 -2.492 1.00 92.69 86 PRO A N 1
ATOM 693 C CA . PRO A 1 86 ? 7.217 11.004 -1.713 1.00 92.69 86 PRO A CA 1
ATOM 694 C C . PRO A 1 86 ? 7.664 9.573 -2.033 1.00 92.69 86 PRO A C 1
ATOM 696 O O . PRO A 1 86 ? 8.862 9.334 -2.145 1.00 92.69 86 PRO A O 1
ATOM 699 N N . ILE A 1 87 ? 6.721 8.640 -2.217 1.00 93.94 87 ILE A N 1
ATOM 700 C CA . ILE A 1 87 ? 7.006 7.225 -2.514 1.00 93.94 87 ILE A CA 1
ATOM 701 C C . ILE A 1 87 ? 7.682 7.093 -3.881 1.00 93.94 87 ILE A C 1
ATOM 703 O O . ILE A 1 87 ? 8.668 6.375 -4.030 1.00 93.94 87 ILE A O 1
ATOM 707 N N . GLN A 1 88 ? 7.189 7.825 -4.880 1.00 93.44 88 GLN A N 1
ATOM 708 C CA . GLN A 1 88 ? 7.716 7.793 -6.240 1.00 93.44 88 GLN A CA 1
ATOM 709 C C . GLN A 1 88 ? 9.186 8.229 -6.312 1.00 93.44 88 GLN A C 1
ATOM 711 O O . GLN A 1 88 ? 9.939 7.701 -7.132 1.00 93.44 88 GLN A O 1
ATOM 716 N N . ARG A 1 89 ? 9.589 9.179 -5.457 1.00 91.38 89 ARG A N 1
ATOM 717 C CA . ARG A 1 89 ? 10.943 9.757 -5.408 1.00 91.38 89 ARG A CA 1
ATOM 718 C C . ARG A 1 89 ? 11.974 8.877 -4.698 1.00 91.38 89 ARG A C 1
ATOM 720 O O . ARG A 1 89 ? 13.156 9.210 -4.745 1.00 91.38 89 ARG A O 1
ATOM 727 N N . LEU A 1 90 ? 11.565 7.786 -4.049 1.00 89.62 90 LEU A N 1
ATOM 728 C CA . LEU A 1 90 ? 12.505 6.855 -3.427 1.00 89.62 90 LEU A CA 1
ATOM 729 C C . LEU A 1 90 ? 13.332 6.138 -4.510 1.00 89.62 90 LEU A C 1
ATOM 731 O O . LEU A 1 90 ? 12.790 5.617 -5.489 1.00 89.62 90 LEU A O 1
ATOM 735 N N . VAL A 1 91 ? 14.654 6.129 -4.336 1.00 84.56 91 VAL A N 1
ATOM 736 C CA . VAL A 1 91 ? 15.612 5.498 -5.256 1.00 84.56 91 VAL A CA 1
ATOM 737 C C . VAL A 1 91 ? 16.022 4.141 -4.690 1.00 84.56 91 VAL A C 1
ATOM 739 O O . VAL A 1 91 ? 16.452 4.081 -3.543 1.00 84.56 91 VAL A O 1
ATOM 742 N N . GLY A 1 92 ? 15.910 3.073 -5.487 1.00 83.94 92 GLY A N 1
ATOM 743 C CA . GLY A 1 92 ? 16.264 1.709 -5.068 1.00 83.94 92 GLY A CA 1
ATOM 744 C C . GLY A 1 92 ? 15.240 1.033 -4.149 1.00 83.94 92 GLY A C 1
ATOM 745 O O . GLY A 1 92 ? 15.548 0.020 -3.532 1.00 83.94 92 GLY A O 1
ATOM 746 N N . GLU A 1 93 ? 14.037 1.604 -4.041 1.00 89.50 93 GLU A N 1
ATOM 747 C CA . GLU A 1 93 ? 12.956 1.129 -3.170 1.00 89.50 93 GLU A CA 1
ATOM 748 C C . GLU A 1 93 ? 11.680 0.828 -3.981 1.00 89.50 93 GLU A C 1
ATOM 750 O O . GLU A 1 93 ? 10.551 1.186 -3.629 1.00 89.50 93 GLU A O 1
ATOM 755 N N . GLU A 1 94 ? 11.854 0.177 -5.131 1.00 91.25 94 GLU A N 1
ATOM 756 C CA . GLU A 1 94 ? 10.785 -0.191 -6.064 1.00 91.25 94 GLU A CA 1
ATOM 757 C C . GLU A 1 94 ? 9.696 -1.051 -5.404 1.00 91.25 94 GLU A C 1
ATOM 759 O O . GLU A 1 94 ? 8.535 -1.012 -5.819 1.00 91.25 94 GLU A O 1
ATOM 764 N N . CYS A 1 95 ? 10.047 -1.785 -4.344 1.00 92.31 95 CYS A N 1
ATOM 765 C CA . CYS A 1 95 ? 9.118 -2.581 -3.551 1.00 92.31 95 CYS A CA 1
ATOM 766 C C . CYS A 1 95 ? 7.981 -1.733 -2.950 1.00 92.31 95 CYS A C 1
ATOM 768 O O . CYS A 1 95 ? 6.837 -2.188 -2.921 1.00 92.31 95 CYS A O 1
ATOM 770 N N . TYR A 1 96 ? 8.239 -0.482 -2.551 1.00 94.56 96 TYR A N 1
ATOM 771 C CA . TYR A 1 96 ? 7.203 0.411 -2.026 1.00 94.56 96 TYR A CA 1
ATOM 772 C C . TYR A 1 96 ? 6.289 0.950 -3.122 1.00 94.56 96 TYR A C 1
ATOM 774 O O . TYR A 1 96 ? 5.090 1.113 -2.897 1.00 94.56 96 TYR A O 1
ATOM 782 N N . ARG A 1 97 ? 6.815 1.160 -4.333 1.00 95.00 97 ARG A N 1
ATOM 783 C CA . ARG A 1 97 ? 5.991 1.493 -5.506 1.00 95.00 97 ARG A CA 1
ATOM 784 C C . ARG A 1 97 ? 5.086 0.322 -5.892 1.00 95.00 97 ARG A C 1
ATOM 786 O O . ARG A 1 97 ? 3.908 0.522 -6.177 1.00 95.00 97 ARG A O 1
ATOM 793 N N . ALA A 1 98 ? 5.602 -0.904 -5.816 1.00 94.44 98 ALA A N 1
ATOM 794 C CA . ALA A 1 98 ? 4.820 -2.121 -6.014 1.00 94.44 98 ALA A CA 1
ATOM 795 C C . ALA A 1 98 ? 3.730 -2.300 -4.947 1.00 94.44 98 ALA A C 1
ATOM 797 O O . ALA A 1 98 ? 2.591 -2.638 -5.282 1.00 94.44 98 ALA A O 1
ATOM 798 N N . LEU A 1 99 ? 4.058 -2.028 -3.681 1.00 95.44 99 LEU A N 1
ATOM 799 C CA . LEU A 1 99 ? 3.102 -2.038 -2.577 1.00 95.44 99 LEU A CA 1
ATOM 800 C C . LEU A 1 99 ? 1.979 -1.020 -2.810 1.00 95.44 99 LEU A C 1
ATOM 802 O O . LEU A 1 99 ? 0.809 -1.387 -2.731 1.00 95.44 99 LEU A O 1
ATOM 806 N N . ALA A 1 100 ? 2.324 0.221 -3.160 1.00 96.69 100 ALA A N 1
ATOM 807 C CA . ALA A 1 100 ? 1.359 1.277 -3.454 1.00 96.69 100 ALA A CA 1
ATOM 808 C C . ALA A 1 100 ? 0.417 0.892 -4.609 1.00 96.69 100 ALA A C 1
ATOM 810 O O . ALA A 1 100 ? -0.802 1.012 -4.475 1.00 96.69 100 ALA A O 1
ATOM 811 N N . ALA A 1 101 ? 0.965 0.341 -5.700 1.00 96.00 101 ALA A N 1
ATOM 812 C CA . ALA A 1 101 ? 0.181 -0.114 -6.849 1.00 96.00 101 ALA A CA 1
ATOM 813 C C . ALA A 1 101 ? -0.836 -1.199 -6.474 1.00 96.00 101 ALA A C 1
ATOM 815 O O . ALA A 1 101 ? -2.004 -1.124 -6.861 1.00 96.00 101 ALA A O 1
ATOM 816 N N . MET A 1 102 ? -0.399 -2.188 -5.688 1.00 94.75 102 MET A N 1
ATOM 817 C CA . MET A 1 102 ? -1.250 -3.286 -5.237 1.00 94.75 102 MET A CA 1
ATOM 818 C C . MET A 1 102 ? -2.328 -2.816 -4.257 1.00 94.75 102 MET A C 1
ATOM 820 O O . MET A 1 102 ? -3.467 -3.270 -4.353 1.00 94.75 102 MET A O 1
ATOM 824 N N . VAL A 1 103 ? -1.987 -1.926 -3.321 1.00 96.19 103 VAL A N 1
ATOM 825 C CA . VAL A 1 103 ? -2.951 -1.361 -2.368 1.00 96.19 103 VAL A CA 1
ATOM 826 C C . VAL A 1 103 ? -4.038 -0.605 -3.123 1.00 96.19 103 VAL A C 1
ATOM 828 O O . VAL A 1 103 ? -5.212 -0.917 -2.944 1.00 96.19 103 VAL A O 1
ATOM 831 N N . ALA A 1 104 ? -3.670 0.298 -4.034 1.00 96.94 104 ALA A N 1
ATOM 832 C CA . ALA A 1 104 ? -4.635 1.013 -4.866 1.00 96.94 104 ALA A CA 1
ATOM 833 C C . ALA A 1 104 ? -5.501 0.059 -5.716 1.00 96.94 104 ALA A C 1
ATOM 835 O O . ALA A 1 104 ? -6.717 0.240 -5.786 1.00 96.94 104 ALA A O 1
ATOM 836 N N . GLU A 1 105 ? -4.918 -1.005 -6.289 1.00 94.94 105 GLU A N 1
ATOM 837 C CA . GLU A 1 105 ? -5.679 -2.024 -7.034 1.00 94.94 105 GLU A CA 1
ATOM 838 C C . GLU A 1 105 ? -6.744 -2.678 -6.140 1.00 94.94 105 GLU A C 1
ATOM 840 O O . GLU A 1 105 ? -7.913 -2.776 -6.512 1.00 94.94 105 GLU A O 1
ATOM 845 N N . CYS A 1 106 ? -6.350 -3.110 -4.939 1.00 94.25 106 CYS A N 1
ATOM 846 C CA . CYS A 1 106 ? -7.236 -3.801 -4.004 1.00 94.25 106 CYS A CA 1
ATOM 847 C C . CYS A 1 106 ? -8.349 -2.891 -3.466 1.00 94.25 106 CYS A C 1
ATOM 849 O O . CYS A 1 106 ? -9.461 -3.361 -3.235 1.00 94.25 106 CYS A O 1
ATOM 851 N N . LEU A 1 107 ? -8.066 -1.597 -3.316 1.00 93.88 107 LEU A N 1
ATOM 852 C CA . LEU A 1 107 ? -9.033 -0.579 -2.901 1.00 93.88 107 LEU A CA 1
ATOM 853 C C . LEU A 1 107 ? -9.994 -0.151 -4.023 1.00 93.88 107 LEU A C 1
ATOM 855 O O . LEU A 1 107 ? -10.859 0.687 -3.786 1.00 93.88 107 LEU A O 1
ATOM 859 N N . GLY A 1 108 ? -9.853 -0.684 -5.242 1.00 93.94 108 GLY A N 1
ATOM 860 C CA . GLY A 1 108 ? -10.690 -0.279 -6.373 1.00 93.94 108 GLY A CA 1
ATOM 861 C C . GLY A 1 108 ? -10.384 1.138 -6.869 1.00 93.94 108 GLY A C 1
ATOM 862 O O . GLY A 1 108 ? -11.289 1.844 -7.309 1.00 93.94 108 GLY A O 1
ATOM 863 N N . ARG A 1 109 ? -9.114 1.557 -6.792 1.00 96.12 109 ARG A N 1
ATOM 864 C CA . ARG A 1 109 ? -8.589 2.861 -7.230 1.00 96.12 109 ARG A CA 1
ATOM 865 C C . ARG A 1 109 ? -7.725 2.675 -8.497 1.00 96.12 109 ARG A C 1
ATOM 867 O O . ARG A 1 109 ? -6.497 2.597 -8.410 1.00 96.12 109 ARG A O 1
ATOM 874 N N . PRO A 1 110 ? -8.339 2.463 -9.683 1.00 95.00 110 PRO A N 1
ATOM 875 C CA . PRO A 1 110 ? -7.623 1.991 -10.871 1.00 95.00 110 PRO A CA 1
ATOM 876 C C . PRO A 1 110 ? -6.689 3.038 -11.487 1.00 95.00 110 PRO A C 1
ATOM 878 O O . PRO A 1 110 ? -5.697 2.657 -12.105 1.00 95.00 110 PRO A O 1
ATOM 881 N N . VAL A 1 111 ? -6.972 4.335 -11.329 1.00 96.38 111 VAL A N 1
ATOM 882 C CA . VAL A 1 111 ? -6.140 5.413 -11.890 1.00 96.38 111 VAL A CA 1
ATOM 883 C C . VAL A 1 111 ? -4.814 5.492 -11.133 1.00 96.38 111 VAL A C 1
ATOM 885 O O . VAL A 1 111 ? -3.743 5.455 -11.740 1.00 96.38 111 VAL A O 1
ATOM 888 N N . GLU A 1 112 ? -4.903 5.501 -9.809 1.00 97.69 112 GLU A N 1
ATOM 889 C CA . GLU A 1 112 ? -3.801 5.519 -8.852 1.00 97.69 112 GLU A CA 1
ATOM 890 C C . GLU A 1 112 ? -2.959 4.243 -8.972 1.00 97.69 112 GLU A C 1
ATOM 892 O O . GLU A 1 112 ? -1.730 4.283 -9.067 1.00 97.69 112 GLU A O 1
ATOM 897 N N . SER A 1 113 ? -3.630 3.090 -9.066 1.00 96.56 113 SER A N 1
ATOM 898 C CA . SER A 1 113 ? -2.973 1.802 -9.288 1.00 96.56 113 SER A CA 1
ATOM 899 C C . SER A 1 113 ? -2.210 1.768 -10.613 1.00 96.56 113 SER A C 1
ATOM 901 O O . SER A 1 113 ? -1.057 1.332 -10.652 1.00 96.56 113 SER A O 1
ATOM 903 N N . ALA A 1 114 ? -2.809 2.274 -11.696 1.00 95.69 114 ALA A N 1
ATOM 904 C CA . ALA A 1 114 ? -2.156 2.335 -12.998 1.00 95.69 114 ALA A CA 1
ATOM 905 C C . ALA A 1 114 ? -0.932 3.255 -12.984 1.00 95.69 114 ALA A C 1
ATOM 907 O O . ALA A 1 114 ? 0.105 2.895 -13.541 1.00 95.69 114 ALA A O 1
ATOM 908 N N . GLU A 1 115 ? -1.021 4.423 -12.344 1.00 95.56 115 GLU A N 1
ATOM 909 C CA . GLU A 1 115 ? 0.118 5.330 -12.190 1.00 95.56 115 GLU A CA 1
ATOM 910 C C . GLU A 1 115 ? 1.295 4.634 -11.493 1.00 95.56 115 GLU A C 1
ATOM 912 O O . GLU A 1 115 ? 2.418 4.626 -12.011 1.00 95.56 115 GLU A O 1
ATOM 917 N N . ALA A 1 116 ? 1.025 3.972 -10.368 1.00 95.12 116 ALA A N 1
ATOM 918 C CA . ALA A 1 116 ? 2.048 3.250 -9.631 1.00 95.12 116 ALA A CA 1
ATOM 919 C C . ALA A 1 116 ? 2.608 2.060 -10.432 1.00 95.12 116 ALA A C 1
ATOM 921 O O . ALA A 1 116 ? 3.826 1.881 -10.475 1.00 95.12 116 ALA A O 1
ATOM 922 N N . TYR A 1 117 ? 1.780 1.290 -11.148 1.00 94.94 117 TYR A N 1
ATOM 923 C CA . TYR A 1 117 ? 2.273 0.197 -11.995 1.00 94.94 117 TYR A CA 1
ATOM 924 C C . TYR A 1 117 ? 3.135 0.674 -13.168 1.00 94.94 117 TYR A C 1
ATOM 926 O O . TYR A 1 117 ? 4.159 0.046 -13.448 1.00 94.94 117 TYR A O 1
ATOM 934 N N . ARG A 1 118 ? 2.793 1.797 -13.818 1.00 93.62 118 ARG A N 1
ATOM 935 C CA . ARG A 1 118 ? 3.640 2.393 -14.871 1.00 93.62 118 ARG A CA 1
ATOM 936 C C . ARG A 1 118 ? 5.017 2.770 -14.337 1.00 93.62 118 ARG A C 1
ATOM 938 O O . ARG A 1 118 ? 6.013 2.562 -15.025 1.00 93.62 118 ARG A O 1
ATOM 945 N N . SER A 1 119 ? 5.094 3.256 -13.097 1.00 92.06 119 SER A N 1
ATOM 946 C CA . SER A 1 119 ? 6.376 3.623 -12.481 1.00 92.06 119 SER A CA 1
ATOM 947 C C . SER A 1 119 ? 7.343 2.439 -12.308 1.00 92.06 119 SER A C 1
ATOM 949 O O . SER A 1 119 ? 8.554 2.642 -12.270 1.00 92.06 119 SER A O 1
ATOM 951 N N . LEU A 1 120 ? 6.836 1.198 -12.268 1.00 90.69 120 LEU A N 1
ATOM 952 C CA . LEU A 1 120 ? 7.652 -0.022 -12.179 1.00 90.69 120 LEU A CA 1
ATOM 953 C C . LEU A 1 120 ? 8.225 -0.473 -13.531 1.00 90.69 120 LEU A C 1
ATOM 955 O O . LEU A 1 120 ? 9.109 -1.331 -13.558 1.00 90.69 120 LEU A O 1
ATOM 959 N N . GLY A 1 121 ? 7.727 0.080 -14.642 1.00 79.38 121 GLY A N 1
ATOM 960 C CA . GLY A 1 121 ? 8.095 -0.306 -16.007 1.00 79.38 121 GLY A CA 1
ATOM 961 C C . GLY A 1 121 ? 9.502 0.114 -16.442 1.00 79.38 121 GLY A C 1
ATOM 962 O O . GLY A 1 121 ? 9.930 -0.250 -17.533 1.00 79.38 121 GLY A O 1
ATOM 963 N N . GLN A 1 122 ? 10.239 0.857 -15.611 1.00 75.50 122 GLN A N 1
ATOM 964 C CA . GLN A 1 122 ? 11.612 1.252 -15.918 1.00 75.50 122 GLN A CA 1
ATOM 965 C C . GLN A 1 122 ? 12.551 0.033 -15.909 1.00 75.50 122 GLN A C 1
ATOM 967 O O . GLN A 1 122 ? 12.581 -0.749 -14.954 1.00 75.50 122 GLN A O 1
ATOM 972 N N . ILE A 1 123 ? 13.327 -0.126 -16.985 1.00 61.19 123 ILE A N 1
ATOM 973 C CA . ILE A 1 123 ? 14.324 -1.194 -17.135 1.00 61.19 123 ILE A CA 1
ATOM 974 C C . ILE A 1 123 ? 15.336 -1.101 -15.984 1.00 61.19 123 ILE A C 1
ATOM 976 O O . ILE A 1 123 ? 15.859 -0.029 -15.698 1.00 61.19 123 ILE A O 1
ATOM 980 N N . GLY A 1 124 ? 15.608 -2.232 -15.327 1.00 65.50 124 GLY A N 1
ATOM 981 C CA . GLY A 1 124 ? 16.500 -2.309 -14.163 1.00 65.50 124 GLY A CA 1
ATOM 982 C C . GLY A 1 124 ? 15.792 -2.289 -12.804 1.00 65.50 124 GLY A C 1
ATOM 983 O O . GLY A 1 124 ? 16.442 -2.551 -11.800 1.00 65.50 124 GLY A O 1
ATOM 984 N N . SER A 1 125 ? 14.470 -2.074 -12.760 1.00 70.38 125 SER A N 1
ATOM 985 C CA . SER A 1 125 ? 13.697 -2.061 -11.505 1.00 70.38 125 SER A CA 1
ATOM 986 C C . SER A 1 125 ? 13.591 -3.431 -10.821 1.00 70.38 125 SER A C 1
ATOM 988 O O . SER A 1 125 ? 13.339 -3.506 -9.628 1.00 70.38 125 SER A O 1
ATOM 990 N N . GLY A 1 126 ? 13.698 -4.533 -11.573 1.00 83.62 126 GLY A N 1
ATOM 991 C CA . GLY A 1 126 ? 13.357 -5.880 -11.090 1.00 83.62 126 GLY A CA 1
ATOM 992 C C . GLY A 1 126 ? 11.845 -6.144 -10.958 1.00 83.62 126 GLY A C 1
ATOM 993 O O . GLY A 1 126 ? 11.441 -7.284 -10.744 1.00 83.62 126 GLY A O 1
ATOM 994 N N . PHE A 1 127 ? 10.997 -5.126 -11.161 1.00 89.31 127 PHE A N 1
ATOM 995 C CA . PHE A 1 127 ? 9.535 -5.196 -11.024 1.00 89.31 127 PHE A CA 1
ATOM 996 C C . PHE A 1 127 ? 8.778 -4.967 -12.341 1.00 89.31 127 PHE A C 1
ATOM 998 O O . PHE A 1 127 ? 7.548 -4.932 -12.334 1.00 89.31 127 PHE A O 1
ATOM 1005 N N . VAL A 1 128 ? 9.471 -4.866 -13.481 1.00 90.88 128 VAL A N 1
ATOM 1006 C CA . VAL A 1 128 ? 8.860 -4.616 -14.805 1.00 90.88 128 VAL A CA 1
ATOM 1007 C C . VAL A 1 128 ? 7.713 -5.588 -15.103 1.00 90.88 128 VAL A C 1
ATOM 1009 O O . VAL A 1 128 ? 6.611 -5.162 -15.447 1.00 90.88 128 VAL A O 1
ATOM 1012 N N . ALA A 1 129 ? 7.929 -6.889 -14.882 1.00 89.75 129 ALA A N 1
ATOM 1013 C CA . ALA A 1 129 ? 6.904 -7.909 -15.105 1.00 89.75 129 ALA A CA 1
ATOM 1014 C C . ALA A 1 129 ? 5.683 -7.736 -14.183 1.00 89.75 129 ALA A C 1
ATOM 1016 O O . ALA A 1 129 ? 4.555 -8.023 -14.585 1.00 89.75 129 ALA A O 1
ATOM 1017 N N . LEU A 1 130 ? 5.887 -7.261 -12.948 1.00 90.31 130 LEU A N 1
ATOM 1018 C CA . LEU A 1 130 ? 4.788 -6.942 -12.036 1.00 90.31 130 LEU A CA 1
ATOM 1019 C C . LEU A 1 130 ? 4.002 -5.727 -12.539 1.00 90.31 130 LEU A C 1
ATOM 1021 O O . LEU A 1 130 ? 2.774 -5.781 -12.552 1.00 90.31 130 LEU A O 1
ATOM 1025 N N . GLY A 1 131 ? 4.704 -4.681 -12.987 1.00 91.50 131 GLY A N 1
ATOM 1026 C CA . GLY A 1 131 ? 4.119 -3.492 -13.609 1.00 91.50 131 GLY A CA 1
ATOM 1027 C C . GLY A 1 131 ? 3.228 -3.841 -14.798 1.00 91.50 131 GLY A C 1
ATOM 1028 O O . GLY A 1 131 ? 2.038 -3.535 -14.791 1.00 91.50 131 GLY A O 1
ATOM 1029 N N . GLN A 1 132 ? 3.773 -4.570 -15.773 1.00 91.81 132 GLN A N 1
ATOM 1030 C CA . GLN A 1 132 ? 3.049 -4.993 -16.978 1.00 91.81 132 GLN A CA 1
ATOM 1031 C C . GLN A 1 132 ? 1.818 -5.840 -16.645 1.00 91.81 132 GLN A C 1
ATOM 1033 O O . GLN A 1 132 ? 0.716 -5.545 -17.103 1.00 91.81 132 GLN A O 1
ATOM 1038 N N . ARG A 1 133 ? 1.969 -6.858 -15.786 1.00 90.75 133 ARG A N 1
ATOM 1039 C CA . ARG A 1 133 ? 0.838 -7.698 -15.365 1.00 90.75 133 ARG A CA 1
ATOM 1040 C C . ARG A 1 133 ? -0.218 -6.905 -14.599 1.00 90.75 133 ARG A C 1
ATOM 1042 O O . ARG A 1 133 ? -1.396 -7.235 -14.688 1.00 90.75 133 ARG A O 1
ATOM 1049 N N . GLY A 1 134 ? 0.192 -5.914 -13.808 1.00 91.00 134 GLY A N 1
ATOM 1050 C CA . GLY A 1 134 ? -0.710 -4.989 -13.123 1.00 91.00 134 GLY A CA 1
ATOM 1051 C C . GLY A 1 134 ? -1.557 -4.196 -14.108 1.00 91.00 134 GLY A C 1
ATOM 1052 O O . GLY A 1 134 ? -2.781 -4.257 -14.052 1.00 91.00 134 GLY A O 1
ATOM 1053 N N . LEU A 1 135 ? -0.914 -3.554 -15.083 1.00 92.75 135 LEU A N 1
ATOM 1054 C CA . LEU A 1 135 ? -1.601 -2.803 -16.135 1.00 92.75 135 LEU A CA 1
ATOM 1055 C C . LEU A 1 135 ? -2.530 -3.688 -16.972 1.00 92.75 135 LEU A C 1
ATOM 1057 O O . LEU A 1 135 ? -3.664 -3.297 -17.229 1.00 92.75 135 LEU A O 1
ATOM 1061 N N . GLN A 1 136 ? -2.110 -4.906 -17.318 1.00 92.25 136 GLN A N 1
ATOM 1062 C CA . GLN A 1 136 ? -2.966 -5.875 -18.011 1.00 92.25 136 GLN A CA 1
ATOM 1063 C C . GLN A 1 136 ? -4.229 -6.220 -17.206 1.00 92.25 136 GLN A C 1
ATOM 1065 O O . GLN A 1 136 ? -5.316 -6.264 -17.776 1.00 92.25 136 GLN A O 1
ATOM 1070 N N . ARG A 1 137 ? -4.128 -6.413 -15.880 1.00 89.50 137 ARG A N 1
ATOM 1071 C CA . ARG A 1 137 ? -5.310 -6.649 -15.022 1.00 89.50 137 ARG A CA 1
ATOM 1072 C C . ARG A 1 137 ? -6.262 -5.456 -14.986 1.00 89.50 137 ARG A C 1
ATOM 1074 O O . ARG A 1 137 ? -7.463 -5.660 -14.843 1.00 89.50 137 ARG A O 1
ATOM 1081 N N . LEU A 1 138 ? -5.731 -4.244 -15.129 1.00 89.69 138 LEU A N 1
ATOM 1082 C CA . LEU A 1 138 ? -6.511 -3.010 -15.214 1.00 89.69 138 LEU A CA 1
ATOM 1083 C C . LEU A 1 138 ? -7.075 -2.746 -16.624 1.00 89.69 138 LEU A C 1
ATOM 1085 O O . LEU A 1 138 ? -7.771 -1.753 -16.810 1.00 89.69 138 LEU A O 1
ATOM 1089 N N . GLY A 1 139 ? -6.783 -3.599 -17.614 1.00 90.75 139 GLY A N 1
ATOM 1090 C CA . GLY A 1 139 ? -7.182 -3.385 -19.010 1.00 90.75 139 GLY A CA 1
ATOM 1091 C C . GLY A 1 139 ? -6.376 -2.295 -19.727 1.00 90.75 139 GLY A C 1
ATOM 1092 O O . GLY A 1 139 ? -6.843 -1.739 -20.713 1.00 90.75 139 GLY A O 1
ATOM 1093 N N . LEU A 1 140 ? -5.183 -1.971 -19.220 1.00 86.50 140 LEU A N 1
ATOM 1094 C CA . LEU A 1 140 ? -4.288 -0.914 -19.710 1.00 86.50 140 LEU A CA 1
ATOM 1095 C C . LEU A 1 140 ? -2.944 -1.461 -20.219 1.00 86.50 140 LEU A C 1
ATOM 1097 O O . LEU A 1 140 ? -1.977 -0.710 -20.337 1.00 86.50 140 LEU A O 1
ATOM 1101 N N . GLY A 1 141 ? -2.842 -2.773 -20.438 1.00 72.75 141 GLY A N 1
ATOM 1102 C CA . GLY A 1 141 ? -1.661 -3.357 -21.068 1.00 72.75 141 GLY A CA 1
ATOM 1103 C C . GLY A 1 141 ? -1.599 -2.954 -22.539 1.00 72.75 141 GLY A C 1
ATOM 1104 O O . GLY A 1 141 ? -2.633 -2.930 -23.200 1.00 72.75 141 GLY A O 1
ATOM 1105 N N . GLU A 1 142 ? -0.403 -2.660 -23.048 1.00 64.12 142 GLU A N 1
ATOM 1106 C CA . GLU A 1 142 ? -0.187 -2.659 -24.495 1.00 64.12 142 GLU A CA 1
ATOM 1107 C C . GLU A 1 142 ? -0.543 -4.064 -25.000 1.00 64.12 142 GLU A C 1
ATOM 1109 O O . GLU A 1 142 ? -0.027 -5.062 -24.488 1.00 64.12 142 GLU A O 1
ATOM 1114 N N . GLU A 1 143 ? -1.492 -4.156 -25.934 1.00 50.97 143 GLU A N 1
ATOM 1115 C CA . GLU A 1 143 ? -1.659 -5.378 -26.712 1.00 50.97 143 GLU A CA 1
ATOM 1116 C C . GLU A 1 143 ? -0.321 -5.640 -27.402 1.00 50.97 143 GLU A C 1
ATOM 1118 O O . GLU A 1 143 ? 0.222 -4.736 -28.044 1.00 50.97 143 GLU A O 1
ATOM 1123 N N . ASP A 1 144 ? 0.216 -6.854 -27.248 1.00 45.31 144 ASP A N 1
ATOM 1124 C CA . ASP A 1 144 ? 1.307 -7.360 -28.077 1.00 45.31 144 ASP A CA 1
ATOM 1125 C C . ASP A 1 144 ? 0.870 -7.215 -29.541 1.00 45.31 144 ASP A C 1
ATOM 1127 O O . ASP A 1 144 ? 0.220 -8.093 -30.109 1.00 45.31 144 ASP A O 1
ATOM 1131 N N . THR A 1 145 ? 1.174 -6.073 -30.154 1.00 43.38 145 THR A N 1
ATOM 1132 C CA . THR A 1 145 ? 1.042 -5.906 -31.593 1.00 43.38 145 THR A CA 1
ATOM 1133 C C . THR A 1 145 ? 2.108 -6.830 -32.166 1.00 43.38 145 THR A C 1
ATOM 1135 O O . THR A 1 145 ? 3.292 -6.604 -31.891 1.00 43.38 145 THR A O 1
ATOM 1138 N N . PRO A 1 146 ? 1.745 -7.907 -32.891 1.00 38.44 146 PRO A N 1
ATOM 1139 C CA . PRO A 1 146 ? 2.752 -8.750 -33.512 1.00 38.44 146 PRO A CA 1
ATOM 1140 C C . PRO A 1 146 ? 3.631 -7.855 -34.392 1.00 38.44 146 PRO A C 1
ATOM 1142 O O . PRO A 1 146 ? 3.108 -6.899 -34.976 1.00 38.44 146 PRO A O 1
ATOM 1145 N N . PRO A 1 147 ? 4.951 -8.110 -34.473 1.00 44.84 147 PRO A N 1
ATOM 1146 C CA . PRO A 1 147 ? 5.826 -7.307 -35.309 1.00 44.84 147 PRO A CA 1
ATOM 1147 C C . PRO A 1 147 ? 5.227 -7.293 -36.710 1.00 44.84 147 PRO A C 1
ATOM 1149 O O . PRO A 1 147 ? 5.068 -8.344 -37.330 1.00 44.84 147 PRO A O 1
ATOM 1152 N N . SER A 1 148 ? 4.824 -6.108 -37.166 1.00 52.94 148 SER A N 1
ATOM 1153 C CA . SER A 1 148 ? 4.356 -5.895 -38.526 1.00 52.94 148 SER A CA 1
ATOM 1154 C C . SER A 1 148 ? 5.438 -6.433 -39.452 1.00 52.94 148 SER A C 1
ATOM 1156 O O . SER A 1 148 ? 6.557 -5.910 -39.448 1.00 52.94 148 SER A O 1
ATOM 1158 N N . GLU A 1 149 ? 5.123 -7.518 -40.167 1.00 48.38 149 GLU A N 1
ATOM 1159 C CA . GLU A 1 149 ? 5.997 -8.083 -41.190 1.00 48.38 149 GLU A CA 1
ATOM 1160 C C . GLU A 1 149 ? 6.498 -6.942 -42.081 1.00 48.38 149 GLU A C 1
ATOM 1162 O O . GLU A 1 149 ? 5.709 -6.059 -42.447 1.00 48.38 149 GLU A O 1
ATOM 1167 N N . PRO A 1 150 ? 7.797 -6.902 -42.419 1.00 54.34 150 PRO A N 1
ATOM 1168 C CA . PRO A 1 150 ? 8.277 -5.895 -43.341 1.00 54.34 150 PRO A CA 1
ATOM 1169 C C . PRO A 1 150 ? 7.535 -6.079 -44.668 1.00 54.34 150 PRO A C 1
ATOM 1171 O O . PRO A 1 150 ? 7.572 -7.152 -45.271 1.00 54.34 150 PRO A O 1
ATOM 1174 N N . LEU A 1 151 ? 6.853 -5.020 -45.111 1.00 54.22 151 LEU A N 1
ATOM 1175 C CA . LEU A 1 151 ? 6.380 -4.892 -46.483 1.00 54.22 151 LEU A CA 1
ATOM 1176 C C . LEU A 1 151 ? 7.599 -5.027 -47.399 1.00 54.22 151 LEU A C 1
ATOM 1178 O O . LEU A 1 151 ? 8.379 -4.088 -47.551 1.00 54.22 151 LEU A O 1
ATOM 1182 N N . ASN A 1 152 ? 7.770 -6.212 -47.980 1.00 51.66 152 ASN A N 1
ATOM 1183 C CA . ASN A 1 152 ? 8.662 -6.404 -49.110 1.00 51.66 152 ASN A CA 1
ATOM 1184 C C . ASN A 1 152 ? 8.055 -5.640 -50.295 1.00 51.66 152 ASN A C 1
ATOM 1186 O O . ASN A 1 152 ? 7.056 -6.079 -50.869 1.00 51.66 152 ASN A O 1
ATOM 1190 N N . LEU A 1 153 ? 8.630 -4.470 -50.585 1.00 48.97 153 LEU A N 1
ATOM 1191 C CA . LEU A 1 153 ? 8.509 -3.771 -51.866 1.00 48.97 153 LEU A CA 1
ATOM 1192 C C . L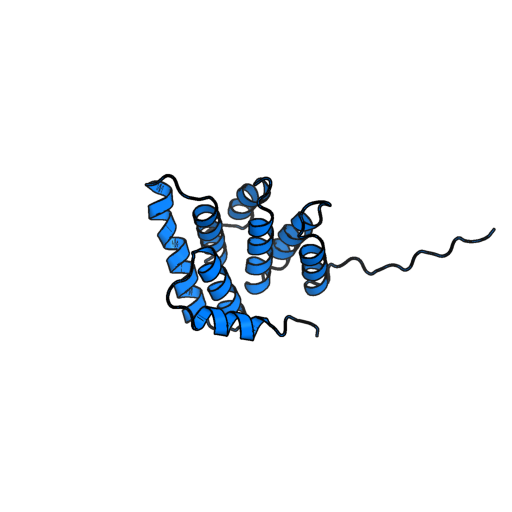EU A 1 153 ? 9.442 -4.413 -52.895 1.00 48.97 153 LEU A C 1
ATOM 1194 O O . LEU A 1 153 ? 10.587 -4.748 -52.512 1.00 48.97 153 LEU A O 1
#

=== Feature glossary ===
The features interleaved in this record are:

— What the protein is —

Sequence gives the chain of amino acids in standard one-letter code (A=alanine, C=cysteine, …, Y=tyrosine), read N→C. It is the only feature that is directly encoded by the gene; all structural features are derived from the folded form of this sequence.

Database cross-references. InterPro integrates a dozen domain/family signature databases into unified entries with residue-range hits. GO terms attach function/process/location labels with evidence codes. CATH codes position the fold in a four-level structural taxonomy. Organism is the NCBI-taxonomy species name.

— Where its atoms are —

Atomic coordinates in PDBx/mmCIF format — the same representation the Protein Data Bank distributes. Each line of the _atom_site loop places one backbone atom in Cartesian space (units: ångströms, origin: arbitrary).

The six renders are orthographic views along the three Cartesian axes in both directions. Representation (cartoon, sticks, or surface) and color scheme (sequence-rainbow or by-chain) vary across proteins so the training set covers all the common visualization conventions.

— Local backbone conformation —

Eight-state secondary structure (DSSP): H is the canonical α-helix, G the tighter 3₁₀-helix, I the wider π-helix; E/B are β-structure, T and S are turns and bends, and '-' is everything else. DSSP derives these from the pattern of main-chain N–H···O=C hydrogen bonds, not from the sequence.

P-SEA three-state annotation labels each residue as helix, strand, or coil based purely on the geometry of the Cα trace. It serves as a fallback when the full backbone (and thus DSSP) is unavailable.

The φ/ψ torsion pair specifies the backbone conformation at each residue. φ rotates about the N–Cα bond, ψ about the Cα–C bond. Steric clashes forbid most of the (φ, ψ) plane — the allowed regions (α-helix basin, β-sheet basin, left-handed helix) are the Ramachandran-allowed regions.

— Global shape and packing —

The geometric summary reports three shape descriptors. Rg (radius of gyration) measures how spread out the Cα atoms are about their centre of mass; compact globular proteins have small Rg, elongated or unfolded ones large. Cα contacts (<8 Å, |i−j|>4) count long-range residue pairs in spatial proximity — high for tightly packed folds, near zero for rods or random coil. The bounding-box extents give the protein's footprint along x, y, z in Å.

Solvent-accessible surface area (SASA) is the area in Å² traced out by the centre of a 1.4 Å probe sphere (a water molecule) rolled over the protein's van der Waals surface (Shrake–Rupley / Lee–Richards construction). Buried residues have near-zero SASA; fully exposed residues can exceed 200 Å². The total SASA scales roughly with the number of surface residues.

The contact map is a binary N×N matrix image: pixel (i, j) is dark where Cα_i and Cα_j are within 8 Å and |i−j|>4. Because the |i−j|>4 filter removes local helical contacts, off-diagonal stripes parallel to the main diagonal indicate parallel β-sheets; stripes perpendicular to it indicate antiparallel β-sheets. The Ramachandran plot scatters every residue's (φ, ψ) pair against the sterically allowed regions. The PAE heatmap renders the predicted-aligned-error matrix.

— Structural neighborhood —

3Di is Foldseek's structural alphabet. Each residue is assigned one of twenty discrete states based on how its Cα sits relative to its spatial (not sequential) neighbors. Aligning 3Di strings finds structural homologs roughly as well as full 3D superposition, but orders of magnitude faster.

Nearest PDB neighbors are the top structural matches found by Foldseek when searching this structure against the entire Protein Data Bank. Each hit reports a TM-score (0 to 1; >0.5 almost always implies the same fold) and an E-value. These are *structural* homologs — they may share no detectable sequence similarity.

— Confidence and disorder —

For AlphaFold models, the B-factor field carries pLDDT — the model's own estimate of local accuracy on a 0–100 scale. Regions with pLDDT<50 should be treated as essentially unmodeled; they often correspond to intrinsically disordered segments.

Crystallographic B-factors measure how much each atom's electron density is smeared out, in Å². They rise in mobile loops and surface residues and fall in the buried interior. In AlphaFold models this column is repurposed to hold pLDDT instead.

Predicted aligned error is AlphaFold's pairwise confidence. Unlike pLDDT (per-residue), PAE is per-residue-pair and captures whether two parts of the structure are correctly placed relative to each other. Units are ångströms of expected positional error.